Protein AF-A0AB34FCI9-F1 (afdb_monomer_lite)

Structure (mmCIF, N/CA/C/O backbone):
data_AF-A0AB34FCI9-F1
#
_entry.id   AF-A0AB34FCI9-F1
#
loop_
_atom_site.group_PDB
_atom_site.id
_atom_site.type_symbol
_atom_site.label_atom_id
_atom_site.label_alt_id
_atom_site.label_comp_id
_atom_site.label_asym_id
_atom_site.label_entity_id
_atom_site.label_seq_id
_atom_site.pdbx_PDB_ins_code
_atom_site.Cartn_x
_atom_site.Cartn_y
_atom_site.Cartn_z
_atom_site.occupancy
_atom_site.B_iso_or_equiv
_atom_site.auth_seq_id
_atom_site.auth_comp_id
_atom_site.auth_asym_id
_atom_site.auth_atom_id
_atom_site.pdbx_PDB_model_num
ATOM 1 N N . MET A 1 1 ? 24.557 -80.466 -31.851 1.00 35.19 1 MET A N 1
ATOM 2 C CA . MET A 1 1 ? 25.884 -80.031 -31.342 1.00 35.19 1 MET A CA 1
ATOM 3 C C . MET A 1 1 ? 25.896 -78.511 -31.467 1.00 35.19 1 MET A C 1
ATOM 5 O O . MET A 1 1 ? 25.582 -78.071 -32.554 1.00 35.19 1 MET A O 1
ATOM 9 N N . SER A 1 2 ? 26.094 -77.617 -30.497 1.00 39.25 2 SER A N 1
ATOM 10 C CA . SER A 1 2 ? 26.572 -77.571 -29.103 1.00 39.25 2 SER A CA 1
ATOM 11 C C . SER A 1 2 ? 25.968 -76.276 -28.499 1.00 39.25 2 SER A C 1
ATOM 13 O O . SER A 1 2 ? 25.951 -75.267 -29.189 1.00 39.25 2 SER A O 1
ATOM 15 N N . ARG A 1 3 ? 25.205 -76.286 -27.395 1.00 39.88 3 ARG A N 1
ATOM 16 C CA . ARG A 1 3 ? 25.581 -75.959 -25.992 1.00 39.88 3 ARG A CA 1
ATOM 17 C C . ARG A 1 3 ? 26.530 -74.756 -25.750 1.00 39.88 3 ARG A C 1
ATOM 19 O O . ARG A 1 3 ? 27.669 -74.786 -26.198 1.00 39.88 3 ARG A O 1
ATOM 26 N N . GLY A 1 4 ? 26.064 -73.830 -24.890 1.00 37.72 4 GLY A N 1
ATOM 27 C CA . GLY A 1 4 ? 26.808 -72.815 -24.099 1.00 37.72 4 GLY A CA 1
ATOM 28 C C . GLY A 1 4 ?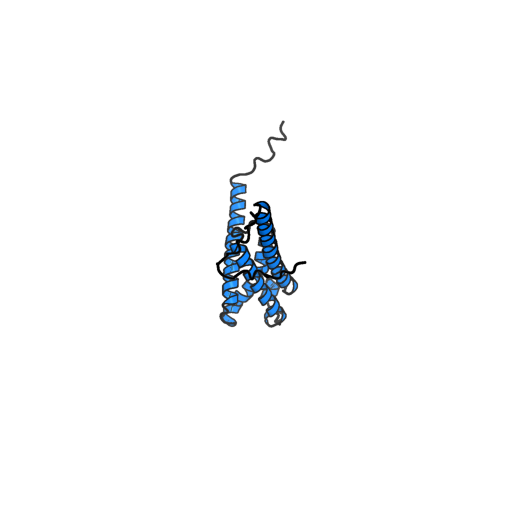 26.016 -71.493 -24.038 1.00 37.72 4 GLY A C 1
ATOM 29 O O . GLY A 1 4 ? 25.852 -70.881 -25.078 1.00 37.72 4 GLY A O 1
ATOM 30 N N . ARG A 1 5 ? 25.293 -71.058 -22.988 1.00 42.09 5 ARG A N 1
ATOM 31 C CA . ARG A 1 5 ? 25.487 -70.904 -21.522 1.00 42.09 5 ARG A CA 1
ATOM 32 C C . ARG A 1 5 ? 26.421 -69.731 -21.142 1.00 42.09 5 ARG A C 1
ATOM 34 O O . ARG A 1 5 ? 27.619 -69.831 -21.353 1.00 42.09 5 ARG A O 1
ATOM 41 N N . GLY A 1 6 ? 25.846 -68.720 -20.467 1.00 37.09 6 GLY A N 1
ATOM 42 C CA . GLY A 1 6 ? 26.522 -67.639 -19.715 1.00 37.09 6 GLY A CA 1
ATOM 43 C C . GLY A 1 6 ? 26.747 -66.358 -20.532 1.00 37.09 6 GLY A C 1
ATOM 44 O O . GLY A 1 6 ? 27.074 -66.459 -21.699 1.00 37.09 6 GLY A O 1
ATOM 45 N N . HIS A 1 7 ? 26.572 -65.126 -20.052 1.00 39.16 7 HIS A N 1
ATOM 46 C CA . HIS A 1 7 ? 26.541 -64.568 -18.700 1.00 39.16 7 HIS A CA 1
ATOM 47 C C . HIS A 1 7 ? 25.732 -63.254 -18.723 1.00 39.16 7 HIS A C 1
ATOM 49 O O . HIS A 1 7 ? 25.845 -62.468 -19.662 1.00 39.16 7 HIS A O 1
ATOM 55 N N . ALA A 1 8 ? 24.956 -63.005 -17.668 1.00 43.88 8 ALA A N 1
ATOM 56 C CA . ALA A 1 8 ? 24.440 -61.682 -17.346 1.00 43.88 8 ALA A CA 1
ATOM 57 C C . ALA A 1 8 ? 25.608 -60.808 -16.868 1.00 43.88 8 ALA A C 1
ATOM 59 O O . ALA A 1 8 ? 26.275 -61.158 -15.894 1.00 43.88 8 ALA A O 1
ATOM 60 N N . ASN A 1 9 ? 25.864 -59.687 -17.542 1.00 41.56 9 ASN A N 1
ATOM 61 C CA . ASN A 1 9 ? 26.822 -58.702 -17.054 1.00 41.56 9 ASN A CA 1
ATOM 62 C C . ASN A 1 9 ? 26.136 -57.795 -16.032 1.00 41.56 9 ASN A C 1
ATOM 64 O O . ASN A 1 9 ? 25.403 -56.867 -16.365 1.00 41.56 9 ASN A O 1
ATOM 68 N N . LEU A 1 10 ? 26.398 -58.125 -14.770 1.00 39.72 10 LEU A N 1
ATOM 69 C CA . LEU A 1 10 ? 26.205 -57.296 -13.594 1.00 39.72 10 LEU A CA 1
ATOM 70 C C . LEU A 1 10 ? 27.120 -56.064 -13.727 1.00 39.72 10 LEU A C 1
ATOM 72 O O . LEU A 1 10 ? 28.336 -56.175 -13.574 1.00 39.72 10 LEU A O 1
ATOM 76 N N . CYS A 1 11 ? 26.562 -54.901 -14.069 1.00 37.84 11 CYS A N 1
ATOM 77 C CA . CYS A 1 11 ? 27.321 -53.651 -14.056 1.00 37.84 11 CYS A CA 1
ATOM 78 C C . CYS A 1 11 ? 27.475 -53.186 -12.603 1.00 37.84 11 CYS A C 1
ATOM 80 O O . CYS A 1 11 ? 26.496 -52.873 -11.925 1.00 37.84 11 CYS A O 1
ATOM 82 N N . SER A 1 12 ? 28.717 -53.221 -12.127 1.00 36.22 12 SER A N 1
ATOM 83 C CA . SER A 1 12 ? 29.143 -52.825 -10.789 1.00 36.22 12 SER A CA 1
ATOM 84 C C . SER A 1 12 ? 28.888 -51.336 -10.542 1.00 36.22 12 SER A C 1
ATOM 86 O O . SER A 1 12 ? 29.329 -50.485 -11.312 1.00 36.22 12 SER A O 1
ATOM 88 N N . ILE A 1 13 ? 28.210 -51.023 -9.437 1.00 51.59 13 ILE A N 1
ATOM 89 C CA . ILE A 1 13 ? 28.048 -49.663 -8.917 1.00 51.59 13 ILE A CA 1
ATOM 90 C C . ILE A 1 13 ? 29.353 -49.272 -8.226 1.00 51.59 13 ILE A C 1
ATOM 92 O O . ILE A 1 13 ? 29.560 -49.605 -7.064 1.00 51.59 13 ILE A O 1
ATOM 96 N N . THR A 1 14 ? 30.223 -4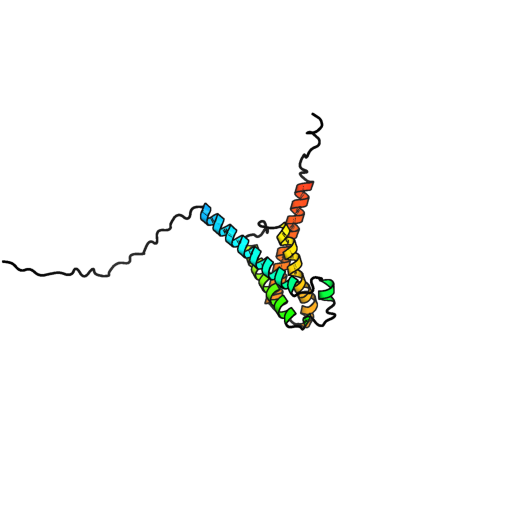8.550 -8.927 1.00 46.84 14 THR A N 1
ATOM 97 C CA . THR A 1 14 ? 31.316 -47.783 -8.315 1.00 46.84 14 THR A CA 1
ATOM 98 C C . THR A 1 14 ? 31.671 -46.608 -9.217 1.00 46.84 14 THR A C 1
ATOM 100 O O . THR A 1 14 ? 32.186 -46.816 -10.313 1.00 46.84 14 THR A O 1
ATOM 103 N N . GLY A 1 15 ? 31.438 -45.381 -8.747 1.00 38.19 15 GLY A N 1
ATOM 104 C CA . GLY A 1 15 ? 31.989 -44.177 -9.370 1.00 38.19 15 GLY A CA 1
ATOM 105 C C . GLY A 1 15 ? 30.977 -43.048 -9.505 1.00 38.19 15 GLY A C 1
ATOM 106 O O . GLY A 1 15 ? 30.092 -43.088 -10.355 1.00 38.19 15 GLY A O 1
ATOM 107 N N . SER A 1 16 ? 31.133 -42.034 -8.658 1.00 48.84 16 SER A N 1
ATOM 108 C CA . SER A 1 16 ? 30.423 -40.758 -8.671 1.00 48.84 16 SER A CA 1
ATOM 109 C C . SER A 1 16 ? 30.268 -40.192 -10.084 1.00 48.84 16 SER A C 1
ATOM 111 O O . SER A 1 16 ? 31.218 -39.670 -10.658 1.00 48.84 16 SER A O 1
ATOM 113 N N . THR A 1 17 ? 29.055 -40.257 -10.627 1.00 35.84 17 THR A N 1
ATOM 114 C CA . THR A 1 17 ? 28.668 -39.469 -11.798 1.00 35.84 17 THR A CA 1
ATOM 115 C C . THR A 1 17 ? 27.716 -38.399 -11.301 1.00 35.84 17 THR A C 1
ATOM 117 O O . THR A 1 17 ? 26.564 -38.677 -10.970 1.00 35.84 17 THR A O 1
ATOM 120 N N . ILE A 1 18 ? 28.221 -37.170 -11.197 1.00 43.00 18 ILE A N 1
ATOM 121 C CA . ILE A 1 18 ? 27.366 -35.991 -11.117 1.00 43.00 18 ILE A CA 1
ATOM 122 C C . ILE A 1 18 ? 26.520 -36.011 -12.390 1.00 43.00 18 ILE A C 1
ATOM 124 O O . ILE A 1 18 ? 27.056 -35.928 -13.494 1.00 43.00 18 ILE A O 1
ATOM 128 N N . ILE A 1 19 ? 25.203 -36.161 -12.238 1.00 41.00 19 ILE A N 1
ATOM 129 C CA . ILE A 1 19 ? 24.251 -35.846 -13.300 1.00 41.00 19 ILE A CA 1
ATOM 130 C C . ILE A 1 19 ? 24.449 -34.358 -13.584 1.00 41.00 19 ILE A C 1
ATOM 132 O O . ILE A 1 19 ? 23.968 -33.498 -12.847 1.00 41.00 19 ILE A O 1
ATOM 136 N N . GLN A 1 20 ? 25.218 -34.051 -14.625 1.00 43.06 20 GLN A N 1
ATOM 137 C CA . GLN A 1 20 ? 25.289 -32.714 -15.180 1.00 43.06 20 GLN A CA 1
ATOM 138 C C . GLN A 1 20 ? 23.947 -32.470 -15.867 1.00 43.06 20 GLN A C 1
ATOM 140 O O . GLN A 1 20 ? 23.750 -32.804 -17.033 1.00 43.06 20 GLN A O 1
ATOM 145 N N . CYS A 1 21 ? 22.988 -31.964 -15.089 1.00 40.47 21 CYS A N 1
ATOM 146 C CA . CYS A 1 21 ? 21.757 -31.402 -15.613 1.00 40.47 21 CYS A CA 1
ATOM 147 C C . CYS A 1 21 ? 22.189 -30.258 -16.532 1.00 40.47 21 CYS A C 1
ATOM 149 O O . CYS A 1 21 ? 22.733 -29.257 -16.062 1.00 40.47 21 CYS A O 1
ATOM 151 N N . GLY A 1 22 ? 22.082 -30.472 -17.844 1.00 39.09 22 GLY A N 1
ATOM 152 C CA . GLY A 1 22 ? 22.467 -29.480 -18.833 1.00 39.09 22 GLY A CA 1
ATOM 153 C C . GLY A 1 22 ? 21.722 -28.187 -18.541 1.00 39.09 22 GLY A C 1
ATOM 154 O O . GLY A 1 22 ? 20.498 -28.143 -18.643 1.00 39.09 22 GLY A O 1
ATOM 155 N N . ALA A 1 23 ? 22.459 -27.150 -18.146 1.00 50.28 23 ALA A N 1
ATOM 156 C CA . ALA A 1 23 ? 21.944 -25.797 -18.114 1.00 50.28 23 ALA A CA 1
ATOM 157 C C . ALA A 1 23 ? 21.584 -25.436 -19.557 1.00 50.28 23 ALA A C 1
ATOM 159 O O . ALA A 1 23 ? 22.458 -25.132 -20.369 1.00 50.28 23 ALA A O 1
ATOM 160 N N . VAL A 1 24 ? 20.299 -25.551 -19.892 1.00 56.25 24 VAL A N 1
ATOM 161 C CA . VAL A 1 24 ? 19.752 -24.948 -21.103 1.00 56.25 24 VAL A CA 1
ATOM 162 C C . VAL A 1 24 ? 20.088 -23.459 -21.007 1.00 56.25 24 VAL A C 1
ATOM 164 O O . VAL A 1 24 ? 19.754 -22.850 -19.986 1.00 56.25 24 VAL A O 1
ATOM 167 N N . PRO A 1 25 ? 20.782 -22.866 -21.993 1.00 52.06 25 PRO A N 1
ATOM 168 C CA . PRO A 1 25 ? 20.993 -21.431 -22.000 1.00 52.06 25 PRO A CA 1
ATOM 169 C C . PRO A 1 25 ? 19.615 -20.785 -22.133 1.00 52.06 25 PRO A C 1
ATOM 171 O O . PRO A 1 25 ? 19.006 -20.813 -23.200 1.00 52.06 25 PRO A O 1
ATOM 174 N N . VAL A 1 26 ? 19.093 -20.282 -21.013 1.00 57.94 26 VAL A N 1
ATOM 175 C CA . VAL A 1 26 ? 17.870 -19.482 -20.982 1.00 57.94 26 VAL A CA 1
ATOM 176 C C . VAL A 1 26 ? 18.109 -18.303 -21.911 1.00 57.94 26 VAL A C 1
ATOM 178 O O . VAL A 1 26 ? 19.062 -17.541 -21.723 1.00 57.94 26 VAL A O 1
ATOM 181 N N . SER A 1 27 ? 17.289 -18.204 -22.956 1.00 62.16 27 SER A N 1
ATOM 182 C CA . SER A 1 27 ? 17.349 -17.078 -23.873 1.00 62.16 27 SER A CA 1
ATOM 183 C C . SER A 1 27 ? 17.081 -15.799 -23.075 1.00 62.16 27 SER A C 1
ATOM 185 O O . SER A 1 27 ? 16.263 -15.786 -22.153 1.00 62.16 27 SER A O 1
ATOM 187 N N . SER A 1 28 ? 17.777 -14.708 -23.392 1.00 62.22 28 SER A N 1
ATOM 188 C CA . SER A 1 28 ? 17.607 -13.435 -22.680 1.00 62.22 28 SER A CA 1
ATOM 189 C C . SER A 1 28 ? 16.167 -12.898 -22.736 1.00 62.22 28 SER A C 1
ATOM 191 O O . SER A 1 28 ? 15.799 -12.103 -21.879 1.00 62.22 28 SER A O 1
ATOM 193 N N . GLY A 1 29 ? 15.356 -13.349 -23.703 1.00 64.56 29 GLY A N 1
ATOM 194 C CA . GLY A 1 29 ? 13.933 -13.009 -23.818 1.00 64.56 29 GLY A CA 1
ATOM 195 C C . GLY A 1 29 ? 13.050 -13.679 -22.760 1.00 64.56 29 GLY A C 1
ATOM 196 O O . GLY A 1 29 ? 12.220 -13.010 -22.154 1.00 64.56 29 GLY A O 1
ATOM 197 N N . ASP A 1 30 ? 13.281 -14.958 -22.446 1.00 66.38 30 ASP A N 1
ATOM 198 C CA . ASP A 1 30 ? 12.454 -15.693 -21.472 1.00 66.38 30 ASP A CA 1
ATOM 199 C C . ASP A 1 30 ? 12.643 -15.174 -20.034 1.00 66.38 30 ASP A C 1
ATOM 201 O O . ASP A 1 30 ? 11.724 -15.196 -19.209 1.00 66.38 30 ASP A O 1
ATOM 205 N N . ALA A 1 31 ? 13.850 -14.693 -19.718 1.00 70.75 31 ALA A N 1
ATOM 206 C CA . ALA A 1 31 ? 14.166 -14.110 -18.416 1.00 70.75 31 ALA A CA 1
ATOM 207 C C . ALA A 1 31 ? 13.500 -12.736 -18.210 1.00 70.75 31 ALA A C 1
ATOM 209 O O . ALA A 1 31 ? 13.040 -12.445 -17.100 1.00 70.75 31 ALA A O 1
ATOM 210 N N . ASP A 1 32 ? 13.421 -11.918 -19.265 1.00 76.12 32 ASP A N 1
ATOM 211 C CA . ASP A 1 32 ? 12.764 -10.608 -19.228 1.00 76.12 32 ASP A CA 1
ATOM 212 C C . ASP A 1 32 ? 11.243 -10.761 -19.082 1.00 76.12 32 ASP A C 1
ATOM 214 O O . ASP A 1 32 ? 10.643 -10.166 -18.184 1.00 76.12 32 ASP A O 1
ATOM 218 N N . ASP A 1 33 ? 10.630 -11.671 -19.844 1.00 79.00 33 ASP A N 1
ATOM 219 C CA . ASP A 1 33 ? 9.197 -11.965 -19.741 1.00 79.00 33 ASP A CA 1
ATOM 220 C C . ASP A 1 33 ? 8.811 -12.487 -18.350 1.00 79.00 33 ASP A C 1
ATOM 222 O O . ASP A 1 33 ? 7.836 -12.024 -17.745 1.00 79.00 33 ASP A O 1
ATOM 226 N N . LEU A 1 34 ? 9.615 -13.385 -17.770 1.00 81.62 34 LEU A N 1
ATOM 227 C CA . LEU A 1 34 ? 9.393 -13.872 -16.408 1.00 81.62 34 LEU A CA 1
ATOM 228 C C . LEU A 1 34 ? 9.497 -12.746 -15.364 1.00 81.62 34 LEU A C 1
ATOM 230 O O . LEU A 1 34 ? 8.760 -12.755 -14.372 1.00 81.62 34 LEU A O 1
ATOM 234 N N . SER A 1 35 ? 10.383 -11.768 -15.572 1.00 86.19 35 SER A N 1
ATOM 235 C CA . SER A 1 35 ? 10.526 -10.608 -14.686 1.00 86.19 35 SER A CA 1
ATOM 236 C C . SER A 1 35 ? 9.296 -9.690 -14.740 1.00 86.19 35 SER A C 1
ATOM 238 O O . SER A 1 35 ? 8.768 -9.295 -13.696 1.00 86.19 35 SER A O 1
ATOM 240 N N . ARG A 1 36 ? 8.754 -9.452 -15.940 1.00 87.31 36 ARG A N 1
ATOM 241 C CA . ARG A 1 36 ? 7.547 -8.640 -16.151 1.00 87.31 36 ARG A CA 1
ATOM 242 C C . ARG A 1 36 ? 6.301 -9.302 -15.579 1.00 87.31 36 ARG A C 1
ATOM 244 O O . ARG A 1 36 ? 5.481 -8.626 -14.961 1.00 87.31 36 ARG A O 1
ATOM 251 N N . VAL A 1 37 ? 6.176 -10.624 -15.707 1.00 90.75 37 VAL A N 1
ATOM 252 C CA . VAL A 1 37 ? 5.083 -11.393 -15.087 1.00 90.75 37 VAL A CA 1
ATOM 253 C C . VAL A 1 37 ? 5.139 -11.296 -13.561 1.00 90.75 37 VAL A C 1
ATOM 255 O O . VAL A 1 37 ? 4.105 -11.123 -12.914 1.00 90.75 37 VAL A O 1
ATOM 258 N N . ARG A 1 38 ? 6.338 -11.363 -12.965 1.00 91.12 38 ARG A N 1
ATOM 259 C CA . ARG A 1 38 ? 6.518 -11.196 -11.512 1.00 91.12 38 ARG A CA 1
ATOM 260 C C . ARG A 1 38 ? 6.121 -9.799 -11.044 1.00 91.12 38 ARG A C 1
ATOM 262 O O . ARG A 1 38 ? 5.428 -9.697 -10.033 1.00 91.12 38 ARG A O 1
ATOM 269 N N . LEU A 1 39 ? 6.501 -8.758 -11.787 1.00 91.81 39 LEU A N 1
ATOM 270 C CA . LEU A 1 39 ? 6.074 -7.382 -11.520 1.00 91.81 39 LEU A CA 1
ATOM 271 C C . LEU A 1 39 ? 4.553 -7.257 -11.589 1.00 91.81 39 LEU A C 1
ATOM 273 O O . LEU A 1 39 ? 3.928 -6.887 -10.600 1.00 91.81 39 LEU A O 1
ATOM 277 N N . ALA A 1 40 ? 3.941 -7.648 -12.708 1.00 92.19 40 ALA A N 1
ATOM 278 C CA . ALA A 1 40 ? 2.493 -7.565 -12.886 1.00 92.19 40 ALA A CA 1
ATOM 279 C C . ALA A 1 40 ? 1.728 -8.300 -11.775 1.00 92.19 40 ALA A C 1
ATOM 281 O O . ALA A 1 40 ? 0.757 -7.769 -11.238 1.00 92.19 40 ALA A O 1
ATOM 282 N N . LYS A 1 41 ? 2.203 -9.486 -11.374 1.00 93.69 41 LYS A N 1
ATOM 283 C CA . LYS A 1 41 ? 1.629 -10.239 -10.256 1.00 93.69 41 LYS A CA 1
ATOM 284 C C . LYS A 1 41 ? 1.745 -9.476 -8.937 1.00 93.69 41 LYS A C 1
ATOM 286 O O . LYS A 1 41 ? 0.751 -9.364 -8.233 1.00 93.69 41 LYS A O 1
ATOM 291 N N . ALA A 1 42 ? 2.925 -8.957 -8.599 1.00 93.38 42 ALA A N 1
ATOM 292 C CA . ALA A 1 42 ? 3.142 -8.245 -7.340 1.00 93.38 42 ALA A CA 1
ATOM 293 C C . ALA A 1 42 ? 2.269 -6.983 -7.237 1.00 93.38 42 ALA A C 1
ATOM 295 O O . ALA A 1 42 ? 1.568 -6.791 -6.242 1.00 93.38 42 ALA A O 1
ATOM 296 N N . TYR A 1 43 ? 2.252 -6.172 -8.299 1.00 94.50 43 TYR A N 1
ATOM 297 C CA . TYR A 1 43 ? 1.401 -4.986 -8.407 1.00 94.50 43 TYR A CA 1
ATOM 298 C C . TYR A 1 43 ? -0.087 -5.341 -8.331 1.00 94.50 43 TYR A C 1
ATOM 300 O O . TYR A 1 43 ? -0.830 -4.711 -7.581 1.00 94.50 43 TYR A O 1
ATOM 308 N N . GLY A 1 44 ? -0.512 -6.376 -9.061 1.00 94.25 44 GLY A N 1
ATOM 309 C CA . GLY A 1 44 ? -1.887 -6.867 -9.037 1.00 94.25 44 GLY A CA 1
ATOM 310 C C . GLY A 1 44 ? -2.318 -7.321 -7.643 1.00 94.25 44 GLY A C 1
ATOM 311 O O . GLY A 1 44 ? -3.379 -6.914 -7.180 1.00 94.25 44 GLY A O 1
ATOM 312 N N . THR A 1 45 ? -1.483 -8.088 -6.937 1.00 95.31 45 THR A N 1
ATOM 313 C CA . THR A 1 45 ? -1.764 -8.517 -5.559 1.00 95.31 45 THR A CA 1
ATOM 314 C C . THR A 1 45 ? -1.934 -7.321 -4.623 1.00 95.31 45 THR A C 1
ATOM 316 O O . THR A 1 45 ? -2.905 -7.276 -3.871 1.00 95.31 45 THR A O 1
ATOM 319 N N . HIS A 1 46 ? -1.043 -6.326 -4.695 1.00 94.38 46 HIS A N 1
ATOM 320 C CA . HIS A 1 46 ? -1.174 -5.115 -3.884 1.00 94.38 46 HIS A CA 1
ATOM 321 C C . HIS A 1 46 ? -2.502 -4.393 -4.157 1.00 94.38 46 HIS A C 1
ATOM 323 O O . HIS A 1 46 ? -3.254 -4.125 -3.224 1.00 94.38 46 HIS A O 1
ATOM 329 N N . ILE A 1 47 ? -2.825 -4.142 -5.431 1.00 94.12 47 ILE A N 1
ATOM 330 C CA . ILE A 1 47 ? -4.065 -3.457 -5.823 1.00 94.12 47 ILE A CA 1
ATOM 331 C C . ILE A 1 47 ? -5.296 -4.248 -5.370 1.00 94.12 47 ILE A C 1
ATOM 333 O O . ILE A 1 47 ? -6.233 -3.653 -4.854 1.00 94.12 47 ILE A O 1
ATOM 337 N N . MET A 1 48 ? -5.296 -5.578 -5.490 1.00 94.81 48 MET A N 1
ATOM 338 C CA . MET A 1 48 ? -6.405 -6.418 -5.022 1.00 94.81 48 MET A CA 1
ATOM 339 C C . MET A 1 48 ? -6.666 -6.259 -3.521 1.00 94.81 48 MET A C 1
ATOM 341 O O . MET A 1 48 ? -7.822 -6.153 -3.114 1.00 94.81 48 MET A O 1
ATOM 345 N N . HIS A 1 49 ? -5.617 -6.197 -2.696 1.00 93.69 49 HIS A N 1
ATOM 346 C CA . HIS A 1 49 ? -5.788 -5.934 -1.267 1.00 93.69 49 HIS A CA 1
ATOM 347 C C . HIS A 1 49 ? -6.324 -4.525 -0.998 1.00 93.69 49 HIS A C 1
ATOM 349 O O . HIS A 1 49 ? -7.223 -4.374 -0.175 1.00 93.69 49 HIS A O 1
ATOM 355 N N . VAL A 1 50 ? -5.833 -3.509 -1.713 1.00 91.69 50 VAL A N 1
ATOM 356 C CA . VAL A 1 50 ? -6.340 -2.133 -1.579 1.00 91.69 50 VAL A CA 1
ATOM 357 C C . VAL A 1 50 ? -7.811 -2.047 -1.986 1.00 91.69 50 VAL A C 1
ATOM 359 O O . VAL A 1 50 ? -8.611 -1.465 -1.264 1.00 91.69 50 VAL A O 1
ATOM 362 N N . LEU A 1 51 ? -8.200 -2.673 -3.097 1.00 90.31 51 LEU A N 1
ATOM 363 C CA . LEU A 1 51 ? -9.593 -2.715 -3.543 1.00 90.31 51 LEU A CA 1
ATOM 364 C C . LEU A 1 51 ? -10.501 -3.413 -2.528 1.00 90.31 51 LEU A C 1
ATOM 366 O O . LEU A 1 51 ? -11.634 -2.980 -2.344 1.00 90.31 51 LEU A O 1
ATOM 370 N N . TYR A 1 52 ? -10.013 -4.453 -1.849 1.00 89.81 52 TYR A N 1
ATOM 371 C CA . TYR A 1 52 ? -10.755 -5.091 -0.762 1.00 89.81 52 TYR A CA 1
ATOM 372 C C . TYR A 1 52 ? -10.986 -4.121 0.402 1.00 89.81 52 TYR A C 1
ATOM 374 O O . TYR A 1 52 ? -12.116 -3.963 0.854 1.00 89.81 52 TYR A O 1
ATOM 382 N N . VAL A 1 53 ? -9.930 -3.430 0.843 1.00 86.50 53 VAL A N 1
ATOM 383 C CA . VAL A 1 53 ? -10.017 -2.414 1.903 1.00 86.50 53 VAL A CA 1
ATOM 384 C C . VAL A 1 53 ? -11.002 -1.311 1.528 1.00 86.50 53 VAL A C 1
ATOM 386 O O . VAL A 1 53 ? -11.791 -0.896 2.366 1.00 86.50 53 VAL A O 1
ATOM 389 N N . LEU A 1 54 ? -11.000 -0.868 0.271 1.00 82.88 54 LEU A N 1
ATOM 390 C CA . LEU A 1 54 ? -11.953 0.129 -0.206 1.00 82.88 54 LEU A CA 1
ATOM 391 C C . LEU A 1 54 ? -13.376 -0.429 -0.244 1.00 82.88 54 LEU A C 1
ATOM 393 O O . LEU A 1 54 ? -14.293 0.240 0.198 1.00 82.88 54 LEU A O 1
ATOM 397 N N . LEU A 1 55 ? -13.586 -1.651 -0.733 1.00 82.69 55 LEU A N 1
ATOM 398 C CA . LEU A 1 55 ? -14.923 -2.242 -0.843 1.00 82.69 55 LEU A CA 1
ATOM 399 C C . LEU A 1 55 ? -15.602 -2.451 0.521 1.00 82.69 55 LEU A C 1
ATOM 401 O O . LEU A 1 55 ? -16.810 -2.258 0.626 1.00 82.69 55 LEU A O 1
ATOM 405 N N . TYR A 1 56 ? -14.838 -2.866 1.533 1.00 72.25 56 TYR A N 1
ATOM 406 C CA . TYR A 1 56 ? -15.350 -3.168 2.876 1.00 72.25 56 TYR A CA 1
ATOM 407 C C . TYR A 1 56 ? -15.182 -2.018 3.876 1.00 72.25 56 TYR A C 1
ATOM 409 O O . TYR A 1 56 ? -15.817 -2.021 4.931 1.00 72.25 56 TYR A O 1
ATOM 417 N N . GLY A 1 57 ? -14.332 -1.043 3.560 1.00 67.00 57 GLY A N 1
ATOM 418 C CA . GLY A 1 57 ? -14.170 0.187 4.317 1.00 67.00 57 GLY A CA 1
ATOM 419 C C . GLY A 1 57 ? -15.219 1.235 3.967 1.00 67.00 57 GLY A C 1
ATOM 420 O O . GLY A 1 57 ? -15.829 1.219 2.896 1.00 67.00 57 GLY A O 1
ATOM 421 N N . LYS A 1 58 ? -15.396 2.209 4.863 1.00 66.12 58 LYS A N 1
ATOM 422 C CA . LYS A 1 58 ? -16.032 3.471 4.486 1.00 66.12 58 LYS A CA 1
ATOM 423 C C . LYS A 1 58 ? -15.097 4.139 3.469 1.00 66.12 58 LYS A C 1
ATOM 425 O O . LYS A 1 58 ? -13.991 4.531 3.815 1.00 66.12 58 LYS A O 1
ATOM 430 N N . TRP A 1 59 ? -15.521 4.204 2.201 1.00 65.00 59 TRP A N 1
ATOM 431 C CA . TRP A 1 59 ? -14.766 4.769 1.061 1.00 65.00 59 TRP A CA 1
ATOM 432 C C . TRP A 1 59 ? -14.225 6.189 1.301 1.00 65.00 59 TRP A C 1
ATOM 434 O O . TRP A 1 59 ? -13.363 6.656 0.558 1.00 65.00 59 TRP A O 1
ATOM 444 N N . ASP A 1 60 ? -14.753 6.874 2.312 1.00 70.12 60 ASP A N 1
ATOM 445 C CA . ASP A 1 60 ? -14.337 8.191 2.754 1.00 70.12 60 ASP A CA 1
ATOM 446 C C . ASP A 1 60 ? -13.525 8.106 4.053 1.00 70.12 60 ASP A C 1
ATOM 448 O O . ASP A 1 60 ? -14.015 7.646 5.083 1.00 70.12 60 ASP A O 1
ATOM 452 N N . THR A 1 61 ? -12.294 8.616 4.006 1.00 64.19 61 THR A N 1
ATOM 453 C CA . THR A 1 61 ? -11.391 8.737 5.157 1.00 64.19 61 THR A CA 1
ATOM 454 C C . THR A 1 61 ? -11.993 9.497 6.331 1.00 64.19 61 THR A C 1
ATOM 456 O O . THR A 1 61 ? -11.671 9.161 7.465 1.00 64.19 61 THR A O 1
ATOM 459 N N . ILE A 1 62 ? -12.843 10.501 6.081 1.00 69.94 62 ILE A N 1
ATOM 460 C CA . ILE A 1 62 ? -13.453 11.309 7.147 1.00 69.94 62 ILE A CA 1
ATOM 461 C C . ILE A 1 62 ? -14.485 10.459 7.887 1.00 69.94 62 ILE A C 1
ATOM 463 O O . ILE A 1 62 ? -14.326 10.219 9.080 1.00 69.94 62 ILE A O 1
ATOM 467 N N . ALA A 1 63 ? -15.438 9.874 7.157 1.00 68.94 63 ALA A N 1
ATOM 468 C CA . ALA A 1 63 ? -16.416 8.944 7.724 1.00 68.94 63 ALA A CA 1
ATOM 469 C C . ALA A 1 63 ? -15.775 7.704 8.384 1.00 68.94 63 ALA A C 1
ATOM 471 O O . ALA A 1 63 ? -16.370 7.071 9.257 1.00 68.94 63 ALA A O 1
ATOM 472 N N . MET A 1 64 ? -14.571 7.329 7.944 1.00 67.69 64 MET A N 1
ATOM 473 C CA . MET A 1 64 ? -13.785 6.244 8.523 1.00 67.69 64 MET A CA 1
ATOM 474 C C . MET A 1 64 ? -13.116 6.636 9.857 1.00 67.69 64 MET A C 1
ATOM 476 O O . MET A 1 64 ? -12.982 5.786 10.733 1.00 67.69 64 MET A O 1
ATOM 480 N N . LEU A 1 65 ? -12.702 7.899 10.006 1.00 66.31 65 LEU A N 1
ATOM 481 C CA . LEU A 1 65 ? -12.071 8.458 11.211 1.00 66.31 65 LEU A CA 1
ATOM 482 C C . LEU A 1 65 ? -13.087 8.856 12.289 1.00 66.31 65 LEU A C 1
ATOM 484 O O . LEU A 1 65 ? -12.785 8.716 13.472 1.00 66.31 65 LEU A O 1
ATOM 488 N N . GLU A 1 66 ? -14.265 9.343 11.890 1.00 69.31 66 GLU A N 1
ATOM 489 C CA . GLU A 1 66 ? -15.321 9.787 12.815 1.00 69.31 66 GLU A CA 1
ATOM 490 C C . GLU A 1 66 ? -15.933 8.624 13.617 1.00 69.31 66 GLU A C 1
ATOM 492 O O . GLU A 1 66 ? -16.412 8.845 14.723 1.00 69.31 66 GLU A O 1
ATOM 497 N N . ASP A 1 67 ? -15.827 7.380 13.123 1.00 65.56 67 ASP A N 1
ATOM 498 C CA . ASP A 1 67 ? -16.237 6.144 13.824 1.00 65.56 67 ASP A CA 1
ATOM 499 C C . ASP A 1 67 ? -17.682 6.176 14.368 1.00 65.56 67 ASP A C 1
ATOM 501 O O . ASP A 1 67 ? -18.009 5.479 15.322 1.00 65.56 67 ASP A O 1
ATOM 505 N N . ASP A 1 68 ? -18.572 6.941 13.724 1.00 62.50 68 ASP A N 1
ATOM 506 C CA . ASP A 1 68 ? -19.963 7.176 14.159 1.00 62.50 68 ASP A CA 1
ATOM 507 C C . ASP A 1 68 ? -20.805 5.896 14.380 1.00 62.50 68 ASP A C 1
ATOM 509 O O . ASP A 1 68 ? -21.844 5.949 15.035 1.00 62.50 68 ASP A O 1
ATOM 513 N N . ASP A 1 69 ? -20.362 4.747 13.853 1.00 66.12 69 ASP A N 1
ATOM 514 C CA . ASP A 1 69 ? -21.086 3.466 13.881 1.00 66.12 69 ASP A CA 1
ATOM 515 C C . ASP A 1 69 ? -20.334 2.337 14.630 1.00 66.12 69 ASP A C 1
ATOM 517 O O . ASP A 1 69 ? -20.625 1.162 14.398 1.00 66.12 69 ASP A O 1
ATOM 521 N N . ASP A 1 70 ? -19.325 2.646 15.459 1.00 72.06 70 ASP A N 1
ATOM 522 C CA . ASP A 1 70 ? -18.448 1.656 16.131 1.00 72.06 70 ASP A CA 1
ATOM 523 C C . ASP A 1 70 ? -17.779 0.655 15.158 1.00 72.06 70 ASP A C 1
ATOM 525 O O . ASP A 1 70 ? -17.396 -0.469 15.522 1.00 72.06 70 ASP A O 1
ATOM 529 N N . TRP A 1 71 ? -17.622 1.044 13.888 1.00 72.94 71 TRP A N 1
ATOM 530 C CA . TRP A 1 71 ? -17.131 0.176 12.816 1.00 72.94 71 TRP A CA 1
ATOM 531 C C . TRP A 1 71 ? -15.732 -0.365 13.116 1.00 72.94 71 TRP A C 1
ATOM 533 O O . TRP A 1 71 ? -15.431 -1.506 12.765 1.00 72.94 71 TRP A O 1
ATOM 543 N N . ILE A 1 72 ? -14.897 0.396 13.822 1.00 72.81 72 ILE A N 1
ATOM 544 C CA . ILE A 1 72 ? -13.538 -0.019 14.192 1.00 72.81 72 ILE A CA 1
ATOM 545 C C . ILE A 1 72 ? -13.538 -1.256 15.112 1.00 72.81 72 ILE A C 1
ATOM 547 O O . ILE A 1 72 ? -12.600 -2.051 15.090 1.00 72.81 72 ILE A O 1
ATOM 551 N N . THR A 1 73 ? -14.601 -1.476 15.890 1.00 75.25 73 THR A N 1
ATOM 552 C CA . THR A 1 73 ? -14.735 -2.664 16.758 1.00 75.25 73 THR A CA 1
ATOM 553 C C . THR A 1 73 ? -15.333 -3.876 16.040 1.00 75.25 73 THR A C 1
ATOM 555 O O . THR A 1 73 ? -15.385 -4.980 16.588 1.00 75.25 73 THR A O 1
ATOM 558 N N . SER A 1 74 ? -15.778 -3.684 14.798 1.00 79.06 74 SER A N 1
ATOM 559 C CA . SER A 1 74 ? -16.457 -4.705 14.015 1.00 79.06 74 SER A CA 1
ATOM 560 C C . SER A 1 74 ? -15.483 -5.751 13.445 1.00 79.06 74 SER A C 1
ATOM 562 O O . SER A 1 74 ? -14.318 -5.453 13.159 1.00 79.06 74 SER A O 1
ATOM 564 N N . PRO A 1 75 ? -15.942 -6.989 13.194 1.00 77.94 75 PRO A N 1
ATOM 565 C CA . PRO A 1 75 ? -15.131 -7.998 12.512 1.00 77.94 75 PRO A CA 1
ATOM 566 C C . PRO A 1 75 ? -14.736 -7.583 11.084 1.00 77.94 75 PRO A C 1
ATOM 568 O O . PRO A 1 75 ? -13.703 -8.019 10.580 1.00 77.94 75 PRO A O 1
ATOM 571 N N . GLN A 1 76 ? -15.509 -6.705 10.438 1.00 77.69 76 GLN A N 1
ATOM 572 C CA . GLN A 1 76 ? -15.195 -6.154 9.120 1.00 77.69 76 GLN A CA 1
ATOM 573 C C . GLN A 1 76 ? -13.923 -5.298 9.155 1.00 77.69 76 GLN A C 1
ATOM 575 O O . GLN A 1 76 ? -13.123 -5.353 8.221 1.00 77.69 76 GLN A O 1
ATOM 580 N N . PHE A 1 77 ? -13.698 -4.554 10.242 1.00 81.25 77 PHE A N 1
ATOM 581 C CA . PHE A 1 77 ? -12.466 -3.792 10.423 1.00 81.25 77 PHE A CA 1
ATOM 582 C C . PHE A 1 77 ? -11.246 -4.709 10.554 1.00 81.25 77 PHE A C 1
ATOM 584 O O . PHE A 1 77 ? -10.222 -4.449 9.925 1.00 81.25 77 PHE A O 1
ATOM 591 N N . ALA A 1 78 ? -11.356 -5.811 11.303 1.00 81.88 78 ALA A N 1
ATOM 592 C CA . ALA A 1 78 ? -10.266 -6.780 11.446 1.00 81.88 78 ALA A CA 1
ATOM 593 C C . ALA A 1 78 ? -9.859 -7.407 10.097 1.00 81.88 78 ALA A C 1
ATOM 595 O O . ALA A 1 78 ? -8.668 -7.563 9.811 1.00 81.88 78 ALA A O 1
ATOM 596 N N . GLU A 1 79 ? -10.831 -7.697 9.229 1.00 85.31 79 GLU A N 1
ATOM 597 C CA . GLU A 1 79 ? -10.568 -8.153 7.860 1.00 85.31 79 GLU A CA 1
A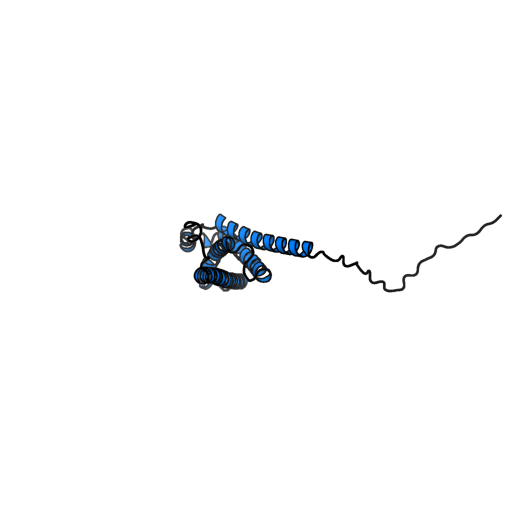TOM 598 C C . GLU A 1 79 ? -9.906 -7.056 7.008 1.00 85.31 79 GLU A C 1
ATOM 600 O O . GLU A 1 79 ? -8.883 -7.304 6.366 1.00 85.31 79 GLU A O 1
ATOM 605 N N . CYS A 1 80 ? -10.407 -5.815 7.047 1.00 85.19 80 CYS A N 1
ATOM 606 C CA . CYS A 1 80 ? -9.769 -4.681 6.365 1.00 85.19 80 CYS A CA 1
ATOM 607 C C . CYS A 1 80 ? -8.322 -4.461 6.831 1.00 85.19 80 CYS A C 1
ATOM 609 O O . CYS A 1 80 ? -7.427 -4.257 6.010 1.00 85.19 80 CYS A O 1
ATOM 611 N N . ALA A 1 81 ? -8.070 -4.557 8.133 1.00 86.00 81 ALA A N 1
ATOM 612 C CA . ALA A 1 81 ? -6.744 -4.487 8.729 1.00 86.00 81 ALA A CA 1
ATOM 613 C C . ALA A 1 81 ? -5.800 -5.575 8.200 1.00 86.00 81 ALA A C 1
ATOM 615 O O . ALA A 1 81 ? -4.684 -5.276 7.770 1.00 86.00 81 ALA A O 1
ATOM 616 N N . SER A 1 82 ? -6.255 -6.829 8.182 1.00 89.19 82 SER A N 1
ATOM 617 C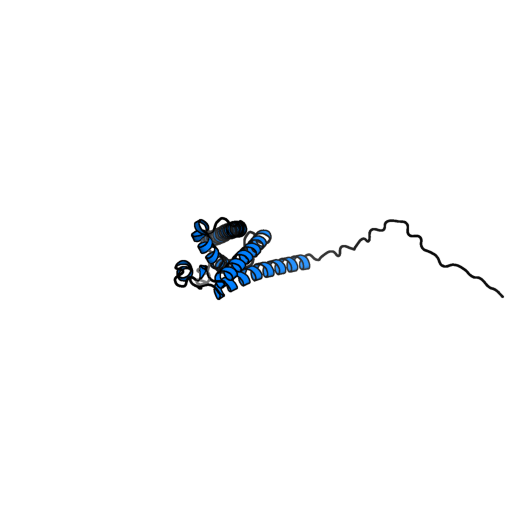 CA . SER A 1 82 ? -5.492 -7.966 7.650 1.00 89.19 82 SER A CA 1
ATOM 618 C C . SER A 1 82 ? -5.122 -7.764 6.176 1.00 89.19 82 SER A C 1
ATOM 620 O O . SER A 1 82 ? -3.969 -7.954 5.765 1.00 89.19 82 SER A O 1
ATOM 622 N N . HIS A 1 83 ? -6.077 -7.289 5.373 1.00 91.12 83 HIS A N 1
ATOM 623 C CA . HIS A 1 83 ? -5.844 -6.972 3.969 1.00 91.12 83 HIS A CA 1
ATOM 624 C C . HIS A 1 83 ? -4.889 -5.785 3.786 1.00 91.12 83 HIS A C 1
ATOM 626 O O . HIS A 1 83 ? -4.026 -5.849 2.912 1.00 91.12 83 HIS A O 1
ATOM 632 N N . ALA A 1 84 ? -4.964 -4.746 4.622 1.00 90.44 84 ALA A N 1
ATOM 633 C CA . ALA A 1 84 ? -4.022 -3.628 4.593 1.00 90.44 84 ALA A CA 1
ATOM 634 C C . ALA A 1 84 ? -2.584 -4.078 4.913 1.00 90.44 84 ALA A C 1
ATOM 636 O O . ALA A 1 84 ? -1.642 -3.698 4.213 1.00 90.44 84 ALA A O 1
ATOM 637 N N . ILE A 1 85 ? -2.400 -4.952 5.908 1.00 91.25 85 ILE A N 1
ATOM 638 C CA . ILE A 1 85 ? -1.090 -5.543 6.232 1.00 91.25 85 ILE A CA 1
ATOM 639 C C . ILE A 1 85 ? -0.582 -6.395 5.060 1.00 91.25 85 ILE A C 1
ATOM 641 O O . ILE A 1 85 ? 0.569 -6.272 4.648 1.00 91.25 85 ILE A O 1
ATOM 645 N N . SER A 1 86 ? -1.439 -7.213 4.450 1.00 93.94 86 SER A N 1
ATOM 646 C CA . SER A 1 86 ? -1.062 -8.017 3.277 1.00 93.94 86 SER A CA 1
ATOM 647 C C . SER A 1 86 ? -0.709 -7.142 2.057 1.00 93.94 86 SER A C 1
ATOM 649 O O . SER A 1 86 ? 0.204 -7.462 1.282 1.00 93.94 86 SER A O 1
ATOM 651 N N . ALA A 1 87 ? -1.366 -5.984 1.908 1.00 94.12 87 ALA A N 1
ATOM 652 C CA . ALA A 1 87 ? -1.013 -4.974 0.913 1.00 94.12 87 ALA A CA 1
ATOM 653 C C . ALA A 1 87 ? 0.392 -4.407 1.163 1.00 94.12 87 ALA A C 1
ATOM 655 O O . ALA A 1 87 ? 1.158 -4.254 0.206 1.00 94.12 87 ALA A O 1
ATOM 656 N N . SER A 1 88 ? 0.752 -4.125 2.422 1.00 93.38 88 SER A N 1
ATOM 657 C CA . SER A 1 88 ? 2.079 -3.608 2.783 1.00 93.38 88 SER A CA 1
ATOM 658 C C . SER A 1 88 ? 3.184 -4.644 2.549 1.00 93.38 88 SER A C 1
ATOM 660 O O . SER A 1 88 ? 4.248 -4.301 2.038 1.00 93.38 88 SER A O 1
ATOM 662 N N . GLN A 1 89 ? 2.921 -5.926 2.809 1.00 93.50 89 GLN A N 1
ATOM 663 C CA . GLN A 1 89 ? 3.856 -7.014 2.505 1.00 93.50 89 GLN A CA 1
ATOM 664 C C . GLN A 1 89 ? 4.103 -7.139 0.998 1.00 93.50 89 GLN A C 1
ATOM 666 O O . GLN A 1 89 ? 5.251 -7.210 0.550 1.00 93.50 89 GLN A O 1
ATOM 671 N N . SER A 1 90 ? 3.031 -7.089 0.201 1.00 93.88 90 SER A N 1
ATOM 672 C CA . SER A 1 90 ? 3.125 -7.079 -1.263 1.00 93.88 90 SER A CA 1
ATOM 673 C C . SER A 1 90 ? 3.908 -5.863 -1.764 1.00 93.88 90 SER A C 1
ATOM 675 O O . SER A 1 90 ? 4.750 -5.985 -2.651 1.00 93.88 90 SER A O 1
ATOM 677 N N . LEU A 1 91 ? 3.690 -4.697 -1.155 1.00 93.94 91 LEU A N 1
ATOM 678 C CA . LEU A 1 91 ? 4.417 -3.468 -1.455 1.00 93.94 91 LEU A CA 1
ATOM 679 C C . LEU A 1 91 ? 5.902 -3.558 -1.087 1.00 93.94 91 LEU A C 1
ATOM 681 O O . LEU A 1 91 ? 6.742 -3.122 -1.869 1.00 93.94 91 LEU A O 1
ATOM 685 N N . SER A 1 92 ? 6.239 -4.154 0.057 1.00 93.50 92 SER A N 1
ATOM 686 C CA . SER A 1 92 ? 7.629 -4.413 0.445 1.00 93.50 92 SER A CA 1
ATOM 687 C C . SER A 1 92 ? 8.336 -5.230 -0.633 1.00 93.50 92 SER A C 1
ATOM 689 O O . SER A 1 92 ? 9.399 -4.838 -1.112 1.00 93.50 92 SER A O 1
ATOM 691 N N . PHE A 1 93 ? 7.688 -6.296 -1.116 1.00 93.50 93 PHE A N 1
ATOM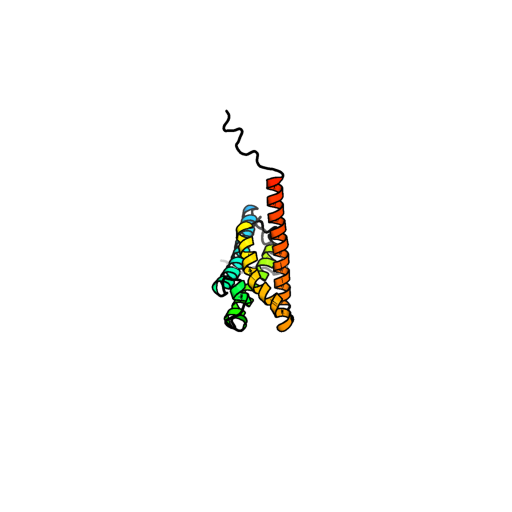 692 C CA . PHE A 1 93 ? 8.206 -7.091 -2.224 1.00 93.50 93 PHE A CA 1
ATOM 693 C C . PHE A 1 93 ? 8.354 -6.268 -3.513 1.00 93.50 93 PHE A C 1
ATOM 695 O O . PHE A 1 93 ? 9.419 -6.311 -4.128 1.00 93.50 93 PHE A O 1
ATOM 702 N N . ILE A 1 94 ? 7.360 -5.453 -3.888 1.00 93.69 94 ILE A N 1
ATOM 703 C CA . ILE A 1 94 ? 7.457 -4.540 -5.043 1.00 93.69 94 ILE A CA 1
ATOM 704 C C . ILE A 1 94 ? 8.693 -3.640 -4.925 1.00 93.69 94 ILE A C 1
ATOM 706 O O . ILE A 1 94 ? 9.464 -3.546 -5.873 1.00 93.69 94 ILE A O 1
ATOM 710 N N . LEU A 1 95 ? 8.942 -3.039 -3.758 1.00 90.81 95 LEU A N 1
ATOM 711 C CA . LEU A 1 95 ? 10.086 -2.148 -3.545 1.00 90.81 95 LEU A CA 1
ATOM 712 C C . LEU A 1 95 ? 11.453 -2.845 -3.650 1.00 90.81 95 LEU A C 1
ATOM 714 O O . LEU A 1 95 ? 12.458 -2.141 -3.800 1.00 90.81 95 LEU A O 1
ATOM 718 N N . THR A 1 96 ? 11.505 -4.181 -3.559 1.00 91.69 96 THR A N 1
ATOM 719 C CA . THR A 1 96 ? 12.733 -4.967 -3.791 1.00 91.69 96 THR A CA 1
ATOM 720 C C . THR A 1 96 ? 13.012 -5.211 -5.272 1.00 91.69 96 THR A C 1
ATOM 722 O O . THR A 1 96 ? 14.176 -5.265 -5.659 1.00 91.69 96 THR A O 1
ATOM 725 N N . ILE A 1 97 ? 11.967 -5.337 -6.098 1.00 91.25 97 ILE A N 1
ATOM 726 C CA . ILE A 1 97 ? 12.088 -5.661 -7.530 1.00 91.25 97 ILE A CA 1
ATOM 727 C C . ILE A 1 97 ? 11.946 -4.435 -8.447 1.00 91.25 97 ILE A C 1
ATOM 729 O O . ILE A 1 97 ? 12.494 -4.436 -9.543 1.00 91.25 97 ILE A O 1
ATOM 733 N N . ASP A 1 98 ? 11.246 -3.389 -8.004 1.00 90.56 98 ASP A N 1
ATOM 734 C CA . ASP A 1 98 ? 11.058 -2.107 -8.695 1.00 90.56 98 ASP A CA 1
ATOM 735 C C . ASP A 1 98 ? 11.108 -0.953 -7.675 1.00 90.56 98 ASP A C 1
ATOM 737 O O . ASP A 1 98 ? 10.079 -0.418 -7.247 1.00 90.56 98 ASP A O 1
ATOM 741 N N . PRO A 1 99 ? 12.315 -0.561 -7.227 1.00 86.50 99 PRO A N 1
ATOM 742 C CA . PRO A 1 99 ? 12.477 0.432 -6.171 1.00 86.50 99 PRO A CA 1
ATOM 743 C C . PRO A 1 99 ? 12.000 1.833 -6.567 1.00 86.50 99 PRO A C 1
ATOM 745 O O . PRO A 1 99 ? 11.639 2.607 -5.683 1.00 86.50 99 PRO A O 1
ATOM 748 N N . GLU A 1 100 ? 11.976 2.142 -7.865 1.00 83.94 100 GLU A N 1
ATOM 749 C CA . GLU A 1 100 ? 11.520 3.420 -8.428 1.00 83.94 100 GLU A CA 1
ATOM 750 C C . GLU A 1 100 ? 10.037 3.383 -8.842 1.00 83.94 100 GLU A C 1
ATOM 752 O O . GLU A 1 100 ? 9.538 4.330 -9.459 1.00 83.94 100 GLU A O 1
ATOM 757 N N . LEU A 1 101 ? 9.323 2.291 -8.539 1.00 86.62 101 LEU A N 1
ATOM 758 C CA . LEU A 1 101 ? 7.909 2.084 -8.861 1.00 86.62 101 LEU A CA 1
ATOM 759 C C . LEU A 1 101 ? 7.572 2.414 -10.327 1.00 86.62 101 LEU A C 1
ATOM 761 O O . LEU A 1 101 ? 6.569 3.069 -10.615 1.00 86.62 101 LEU A O 1
ATOM 765 N N . SER A 1 102 ? 8.459 2.059 -11.254 1.00 83.94 102 SER A N 1
ATOM 766 C CA . SER A 1 102 ? 8.433 2.395 -12.681 1.00 83.94 102 SER A CA 1
ATOM 767 C C . SER A 1 102 ? 7.367 1.688 -13.499 1.00 83.94 102 SER A C 1
ATOM 769 O O . SER A 1 102 ? 6.887 2.273 -14.468 1.00 83.94 102 SER A O 1
ATOM 771 N N . PHE A 1 103 ? 6.931 0.505 -13.080 1.00 82.50 103 PHE A N 1
ATOM 772 C CA . PHE A 1 103 ? 6.041 -0.322 -13.884 1.00 82.50 103 PHE A CA 1
ATOM 773 C C . PHE A 1 103 ? 4.637 0.284 -14.093 1.00 82.50 103 PHE A C 1
ATOM 775 O O . PHE A 1 103 ? 4.116 0.247 -15.205 1.00 82.50 103 PHE A O 1
ATOM 782 N N . MET A 1 104 ? 4.023 0.877 -13.057 1.00 79.75 104 MET A N 1
ATOM 783 C CA . MET A 1 104 ? 2.671 1.476 -13.129 1.00 79.75 104 MET A CA 1
ATOM 784 C C . MET A 1 104 ? 2.520 2.742 -12.271 1.00 79.75 104 MET A C 1
ATOM 786 O O . MET A 1 104 ? 1.536 2.903 -11.555 1.00 79.75 104 MET A O 1
ATOM 790 N N . SER A 1 105 ? 3.488 3.658 -12.316 1.00 75.88 105 SER A N 1
ATOM 791 C CA . SER A 1 105 ? 3.624 4.742 -11.323 1.00 75.88 105 SER A CA 1
ATOM 792 C C . SER A 1 105 ? 2.369 5.595 -11.095 1.00 75.88 105 SER A C 1
ATOM 794 O O . SER A 1 105 ? 2.024 5.855 -9.947 1.00 75.88 105 SER A O 1
ATOM 796 N N . TYR A 1 106 ? 1.676 6.018 -12.160 1.00 75.62 106 TYR A N 1
ATOM 797 C CA . TYR A 1 106 ? 0.514 6.908 -12.037 1.00 75.62 106 TYR A CA 1
ATOM 798 C C . TYR A 1 106 ? -0.658 6.229 -11.318 1.00 75.62 106 TYR A C 1
ATOM 800 O O . TYR A 1 106 ? -1.134 6.713 -10.295 1.00 75.62 106 TYR A O 1
ATOM 808 N N . LEU A 1 107 ? -1.083 5.070 -11.826 1.00 81.06 107 LEU A N 1
ATOM 809 C CA . LEU A 1 107 ? -2.198 4.318 -11.259 1.00 81.06 107 LEU A CA 1
ATOM 810 C C . LEU A 1 107 ? -1.850 3.780 -9.867 1.00 81.06 107 LEU A C 1
ATOM 812 O O . LEU A 1 107 ? -2.657 3.838 -8.944 1.00 81.06 107 LEU A O 1
ATOM 816 N N . PHE A 1 108 ? -0.626 3.284 -9.711 1.00 87.00 108 PHE A N 1
ATOM 817 C CA . PHE A 1 108 ? -0.161 2.720 -8.456 1.00 87.00 108 PHE A CA 1
ATOM 818 C C . PHE A 1 108 ? -0.083 3.766 -7.348 1.00 87.00 108 PHE A C 1
ATOM 820 O O . PHE A 1 108 ? -0.420 3.452 -6.216 1.00 87.00 108 PHE A O 1
ATOM 827 N N . GLY A 1 109 ? 0.296 5.009 -7.657 1.00 85.56 109 GLY A N 1
ATOM 828 C CA . GLY A 1 109 ? 0.337 6.083 -6.666 1.00 85.56 109 GLY A CA 1
ATOM 829 C C . GLY A 1 109 ? -1.018 6.367 -6.013 1.00 85.56 109 GLY A C 1
ATOM 830 O O . GLY A 1 109 ? -1.065 6.626 -4.813 1.00 85.56 109 GLY A O 1
ATOM 831 N N . ILE A 1 110 ? -2.112 6.258 -6.774 1.00 87.12 110 ILE A N 1
ATOM 832 C CA . ILE A 1 110 ? -3.480 6.433 -6.262 1.00 87.12 110 ILE A CA 1
ATOM 833 C C . ILE A 1 110 ? -3.829 5.300 -5.290 1.00 87.12 110 ILE A C 1
ATOM 835 O O . ILE A 1 110 ? -4.275 5.562 -4.176 1.00 87.12 110 ILE A O 1
ATOM 839 N N . TYR A 1 111 ? -3.568 4.049 -5.676 1.00 89.88 111 TYR A N 1
ATOM 840 C CA . TYR A 1 111 ? -3.839 2.894 -4.816 1.00 89.88 111 TYR A CA 1
ATOM 841 C C . TYR A 1 111 ? -2.909 2.822 -3.601 1.00 89.88 111 TYR A C 1
ATOM 843 O O . TYR A 1 111 ? -3.333 2.386 -2.537 1.00 89.88 111 TYR A O 1
ATOM 851 N N . LEU A 1 112 ? -1.671 3.303 -3.721 1.00 88.44 112 LEU A N 1
ATOM 852 C CA . LEU A 1 112 ? -0.739 3.423 -2.603 1.00 88.44 112 LEU A CA 1
ATOM 853 C C . LEU A 1 112 ? -1.290 4.375 -1.532 1.00 88.44 112 LEU A C 1
ATOM 855 O O . LEU A 1 112 ? -1.261 4.056 -0.344 1.00 88.44 112 LEU A O 1
ATOM 859 N N . LEU A 1 113 ? -1.825 5.520 -1.967 1.00 86.50 113 LEU A N 1
ATOM 860 C CA . LEU A 1 113 ? -2.475 6.487 -1.089 1.00 86.50 113 LEU A CA 1
ATOM 861 C C . LEU A 1 113 ? -3.744 5.890 -0.469 1.00 86.50 113 LEU A C 1
ATOM 863 O O . LEU A 1 113 ? -3.907 5.921 0.746 1.00 86.50 113 LEU A O 1
ATOM 867 N N . GLN A 1 114 ? -4.606 5.276 -1.274 1.00 87.00 114 GLN A N 1
ATOM 868 C CA . GLN A 1 114 ? -5.848 4.665 -0.790 1.00 87.00 114 GLN A CA 1
ATOM 869 C C . GLN A 1 114 ? -5.608 3.523 0.207 1.00 87.00 114 GLN A C 1
ATOM 871 O O . GLN A 1 114 ? -6.273 3.438 1.236 1.00 87.00 114 GLN A O 1
ATOM 876 N N . GLY A 1 115 ? -4.609 2.676 -0.041 1.00 87.50 115 GLY A N 1
ATOM 877 C CA . GLY A 1 115 ? -4.214 1.605 0.875 1.00 87.50 115 GLY A CA 1
ATOM 878 C C . GLY A 1 115 ? -3.645 2.110 2.202 1.00 87.50 115 GLY A C 1
ATOM 879 O O . GLY A 1 115 ? -3.587 1.351 3.167 1.00 87.50 115 GLY A O 1
ATOM 880 N N . SER A 1 116 ? -3.240 3.383 2.274 1.00 86.44 116 SER A N 1
ATOM 881 C CA . SER A 1 116 ? -2.680 3.975 3.489 1.00 86.44 116 SER A CA 1
ATOM 882 C C . SER A 1 116 ? -3.720 4.438 4.510 1.00 86.44 116 SER A C 1
ATOM 884 O O . SER A 1 116 ? -3.378 4.633 5.673 1.00 86.44 116 SER A O 1
ATOM 886 N N . PHE A 1 117 ? -4.998 4.529 4.132 1.00 83.69 117 PHE A N 1
ATOM 887 C CA . PHE A 1 117 ? -6.059 5.037 5.005 1.00 83.69 117 PHE A CA 1
ATOM 888 C C . PHE A 1 117 ? -6.236 4.215 6.288 1.00 83.69 117 PHE A C 1
ATOM 890 O O . PHE A 1 117 ? -6.336 4.785 7.372 1.00 83.69 117 PHE A O 1
ATOM 897 N N . ILE A 1 118 ? -6.177 2.882 6.202 1.00 83.19 118 ILE A N 1
ATOM 898 C CA . ILE A 1 118 ? -6.243 2.001 7.382 1.00 83.19 118 ILE A CA 1
ATOM 899 C C . ILE A 1 118 ? -5.052 2.221 8.325 1.00 83.19 118 ILE A C 1
ATOM 901 O O . ILE A 1 118 ? -5.203 2.161 9.543 1.00 83.19 118 ILE A O 1
ATOM 905 N N . PHE A 1 119 ? -3.871 2.536 7.788 1.00 82.75 119 PHE A N 1
ATOM 906 C CA . PHE A 1 119 ? -2.698 2.831 8.611 1.00 82.75 119 PHE A CA 1
ATOM 907 C C . PHE A 1 119 ? -2.801 4.182 9.325 1.00 82.75 119 PHE A C 1
ATOM 909 O O . PHE A 1 119 ? -2.236 4.322 10.405 1.00 82.75 119 PHE A O 1
ATOM 916 N N . LEU A 1 120 ? -3.559 5.146 8.787 1.00 80.56 120 LEU A N 1
ATOM 917 C CA . LEU A 1 120 ? -3.860 6.399 9.492 1.00 80.56 120 LEU A CA 1
ATOM 918 C C . LEU A 1 120 ? -4.708 6.142 10.744 1.00 80.56 120 LEU A C 1
ATOM 920 O O . LEU A 1 120 ? -4.403 6.690 11.800 1.00 80.56 120 LEU A O 1
ATOM 924 N N . LEU A 1 121 ? -5.704 5.250 10.657 1.00 77.38 121 LEU A N 1
ATOM 925 C CA . LEU A 1 121 ? -6.484 4.825 11.828 1.00 77.38 121 LEU A CA 1
ATOM 926 C C . LEU A 1 121 ? -5.615 4.107 12.857 1.00 77.38 121 LEU A C 1
ATOM 928 O O . LEU A 1 121 ? -5.734 4.353 14.056 1.00 77.38 121 LEU A O 1
ATOM 932 N N . PHE A 1 122 ? -4.723 3.224 12.398 1.00 77.62 122 PHE A N 1
ATOM 933 C CA . PHE A 1 122 ? -3.790 2.562 13.301 1.00 77.62 122 PHE A CA 1
ATOM 934 C C . PHE A 1 122 ? -2.847 3.547 13.975 1.00 77.62 122 PHE A C 1
ATOM 936 O O . PHE A 1 122 ? -2.624 3.415 15.169 1.00 77.62 122 PHE A O 1
ATOM 943 N N . ALA A 1 123 ? -2.326 4.543 13.262 1.00 76.19 123 ALA A N 1
ATOM 944 C CA . ALA A 1 123 ? -1.463 5.557 13.855 1.00 76.19 123 ALA A CA 1
ATOM 945 C C . ALA A 1 123 ? -2.195 6.394 14.921 1.00 76.19 123 ALA A C 1
ATOM 947 O O . ALA A 1 123 ? -1.615 6.681 15.966 1.00 76.19 123 ALA A O 1
ATOM 948 N N . ASP A 1 124 ? -3.468 6.729 14.691 1.00 74.31 124 ASP A N 1
ATOM 949 C CA . ASP A 1 124 ? -4.306 7.455 15.654 1.00 74.31 124 ASP A CA 1
ATOM 950 C C . ASP A 1 124 ? -4.623 6.620 16.912 1.00 74.31 124 ASP A C 1
ATOM 952 O O . ASP A 1 124 ? -4.606 7.124 18.036 1.00 74.31 124 ASP A O 1
ATOM 956 N N . ARG A 1 125 ? -4.851 5.309 16.744 1.00 66.62 125 ARG A N 1
ATOM 957 C CA . ARG A 1 125 ? -5.293 4.405 17.825 1.00 66.62 125 ARG A CA 1
ATOM 958 C C . ARG A 1 125 ? -4.184 3.546 18.447 1.00 66.62 125 ARG A C 1
ATOM 960 O O . ARG A 1 125 ? -4.403 2.953 19.503 1.00 66.62 125 ARG A O 1
ATOM 967 N N . MET A 1 126 ? -2.981 3.505 17.871 1.00 60.97 126 MET A N 1
ATOM 968 C CA . MET A 1 126 ? -1.795 2.821 18.419 1.00 60.97 126 MET A CA 1
ATOM 969 C C . MET A 1 126 ? -1.478 3.193 19.878 1.00 60.97 126 MET A C 1
ATOM 971 O O . MET A 1 126 ? -1.137 2.288 20.643 1.00 60.97 126 MET A O 1
ATOM 975 N N . PRO A 1 127 ? -1.648 4.457 20.326 1.00 60.81 127 PRO A N 1
ATOM 976 C CA . PRO A 1 127 ? -1.483 4.807 21.737 1.00 60.81 127 PRO A CA 1
ATOM 977 C C . PRO A 1 127 ? -2.438 4.058 22.684 1.00 60.81 127 PRO A C 1
ATOM 979 O O . PRO A 1 127 ? -2.167 3.980 23.879 1.00 60.81 127 PRO A O 1
ATOM 982 N N . GLN A 1 128 ? -3.549 3.519 22.167 1.00 59.22 128 GLN A N 1
ATOM 983 C CA . GLN A 1 128 ? -4.621 2.878 22.934 1.00 59.22 128 GLN A CA 1
ATOM 984 C C . GLN A 1 128 ? -4.614 1.341 22.815 1.00 59.22 128 GLN A C 1
ATOM 986 O O . GLN A 1 128 ? -4.962 0.665 23.780 1.00 59.22 128 GLN A O 1
ATOM 991 N N . LEU A 1 129 ? -4.219 0.780 21.661 1.00 59.94 129 LEU A N 1
ATOM 992 C CA . LEU A 1 129 ? -4.244 -0.673 21.394 1.00 59.94 129 LEU A CA 1
ATOM 993 C C . LEU A 1 129 ? -2.941 -1.418 21.756 1.00 59.94 129 LEU A C 1
ATOM 995 O O . LEU A 1 129 ? -2.943 -2.648 21.809 1.00 59.94 129 LEU A O 1
ATOM 999 N N . GLY A 1 130 ? -1.850 -0.699 22.040 1.00 60.38 130 GLY A N 1
ATOM 1000 C CA . GLY A 1 130 ? -0.534 -1.288 22.308 1.00 60.38 130 GLY A CA 1
ATOM 1001 C C . GLY A 1 130 ? 0.263 -1.599 21.032 1.00 60.38 130 GLY A C 1
ATOM 1002 O O . GLY A 1 130 ? -0.287 -1.683 19.936 1.00 60.38 130 GLY A O 1
ATOM 1003 N N . SER A 1 131 ? 1.586 -1.728 21.173 1.00 65.06 131 SER A N 1
ATOM 1004 C CA . SER A 1 131 ? 2.509 -1.943 20.045 1.00 65.06 131 SER A CA 1
ATOM 1005 C C . SER A 1 131 ? 2.263 -3.300 19.372 1.00 65.06 131 SER A C 1
ATOM 1007 O O . SER A 1 131 ? 2.197 -4.338 20.035 1.00 65.06 131 SER A O 1
ATOM 1009 N N . ASN A 1 132 ? 2.129 -3.283 18.044 1.00 77.06 132 ASN A N 1
ATOM 1010 C CA . ASN A 1 132 ? 2.047 -4.471 17.201 1.00 77.06 132 ASN A CA 1
ATOM 1011 C C . ASN A 1 132 ? 3.109 -4.359 16.102 1.00 77.06 132 ASN A C 1
ATOM 1013 O O . ASN A 1 132 ? 2.956 -3.574 15.165 1.00 77.06 132 ASN A O 1
ATOM 1017 N N . GLU A 1 133 ? 4.160 -5.172 16.210 1.00 83.00 133 GLU A N 1
ATOM 1018 C CA . GLU A 1 133 ? 5.320 -5.161 15.309 1.00 83.00 133 GLU A CA 1
ATOM 1019 C C . GLU A 1 133 ? 4.921 -5.286 13.827 1.00 83.00 133 GLU A C 1
ATOM 1021 O O . GLU A 1 133 ? 5.471 -4.598 12.968 1.00 83.00 133 GLU A O 1
ATOM 1026 N N . SER A 1 134 ? 3.898 -6.093 13.511 1.00 81.81 134 SER A N 1
ATOM 1027 C CA . SER A 1 134 ? 3.416 -6.249 12.133 1.00 81.81 134 SER A CA 1
ATOM 1028 C C . SER A 1 134 ? 2.787 -4.970 11.583 1.00 81.81 134 SER A C 1
ATOM 1030 O O . SER A 1 134 ? 2.865 -4.722 10.378 1.00 81.81 134 SER A O 1
ATOM 1032 N N . VAL A 1 135 ? 2.124 -4.184 12.431 1.00 82.81 135 VAL A N 1
ATOM 1033 C CA . VAL A 1 135 ? 1.490 -2.924 12.026 1.00 82.81 135 VAL A CA 1
ATOM 1034 C C . VAL A 1 135 ? 2.545 -1.828 11.915 1.00 82.81 135 VAL A C 1
ATOM 1036 O O . VAL A 1 135 ? 2.536 -1.083 10.940 1.00 82.81 135 VAL A O 1
ATOM 1039 N N . GLU A 1 136 ? 3.503 -1.770 12.843 1.00 84.81 136 GLU A N 1
ATOM 1040 C CA . GLU A 1 136 ? 4.634 -0.834 12.784 1.00 84.81 136 GLU A CA 1
ATOM 1041 C C . GLU A 1 136 ? 5.460 -1.031 11.505 1.00 84.81 136 GLU A C 1
ATOM 1043 O O . GLU A 1 136 ? 5.667 -0.085 10.740 1.00 84.81 136 GLU A O 1
ATOM 1048 N N . GLN A 1 137 ? 5.837 -2.275 11.195 1.00 88.19 137 GLN A N 1
ATOM 1049 C CA . GLN A 1 137 ? 6.574 -2.604 9.973 1.00 88.19 137 GLN A CA 1
ATOM 1050 C C . GLN A 1 137 ? 5.778 -2.267 8.701 1.00 88.19 137 GLN A C 1
ATOM 1052 O O . GLN A 1 137 ? 6.340 -1.821 7.689 1.00 88.19 137 GL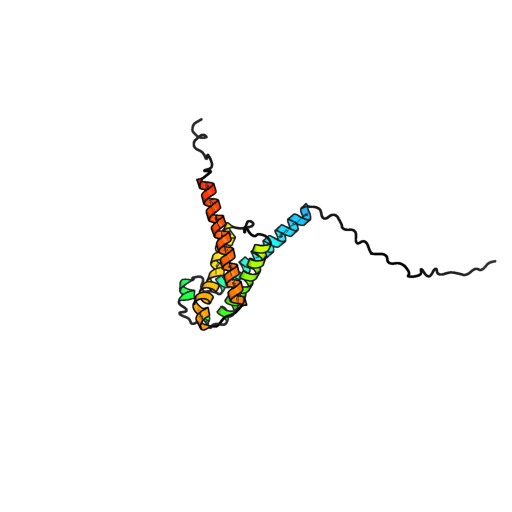N A O 1
ATOM 1057 N N . ALA A 1 138 ? 4.460 -2.473 8.733 1.00 87.56 138 ALA A N 1
ATOM 1058 C CA . ALA A 1 138 ? 3.577 -2.114 7.635 1.00 87.56 138 ALA A CA 1
ATOM 1059 C C . ALA A 1 138 ? 3.527 -0.590 7.428 1.00 87.56 138 ALA A C 1
ATOM 1061 O O . ALA A 1 138 ? 3.704 -0.128 6.296 1.00 87.56 138 ALA A O 1
ATOM 1062 N N . CYS A 1 139 ? 3.384 0.186 8.506 1.00 85.69 139 CYS A N 1
ATOM 1063 C CA . CYS A 1 139 ? 3.432 1.647 8.479 1.00 85.69 139 CYS A CA 1
ATOM 1064 C C . CYS A 1 139 ? 4.758 2.158 7.897 1.00 85.69 139 CYS A C 1
ATOM 1066 O O . CYS A 1 139 ? 4.746 2.963 6.965 1.00 85.69 139 CYS A O 1
ATOM 1068 N N . GLU A 1 140 ? 5.905 1.646 8.356 1.00 89.00 140 GLU A N 1
ATOM 1069 C CA . GLU A 1 140 ? 7.216 2.033 7.813 1.00 89.00 140 GLU A CA 1
ATOM 1070 C C . GLU A 1 140 ? 7.348 1.748 6.313 1.00 89.00 140 GLU A C 1
ATOM 1072 O O . GLU A 1 140 ? 7.905 2.545 5.551 1.00 89.00 140 GLU A O 1
ATOM 1077 N N . THR A 1 141 ? 6.844 0.595 5.869 1.00 90.38 141 THR A N 1
ATOM 1078 C CA . THR A 1 141 ? 6.882 0.201 4.457 1.00 90.38 141 THR A CA 1
ATOM 1079 C C . THR A 1 141 ? 6.075 1.167 3.592 1.00 90.38 141 THR A C 1
ATOM 1081 O O . THR A 1 141 ? 6.543 1.583 2.529 1.00 90.38 141 THR A O 1
ATOM 1084 N N . ILE A 1 142 ? 4.895 1.568 4.066 1.00 88.75 142 ILE A N 1
ATOM 1085 C CA . ILE A 1 142 ? 4.007 2.514 3.382 1.00 88.75 142 ILE A CA 1
ATOM 1086 C C . ILE A 1 142 ? 4.623 3.915 3.324 1.00 88.75 142 ILE A C 1
ATOM 1088 O O . ILE A 1 142 ? 4.591 4.540 2.260 1.00 88.75 142 ILE A O 1
ATOM 1092 N N . ILE A 1 143 ? 5.231 4.386 4.419 1.00 88.75 143 ILE A N 1
ATOM 1093 C CA . ILE A 1 143 ? 5.941 5.676 4.472 1.00 88.75 143 ILE A CA 1
ATOM 1094 C C . ILE A 1 143 ? 7.067 5.694 3.433 1.00 88.75 143 ILE A C 1
ATOM 1096 O O . ILE A 1 143 ? 7.117 6.572 2.570 1.00 88.75 143 ILE A O 1
ATOM 1100 N N . ARG A 1 144 ? 7.920 4.663 3.437 1.00 89.31 144 ARG A N 1
ATOM 1101 C CA . ARG A 1 144 ? 9.048 4.538 2.502 1.00 89.31 144 ARG A CA 1
ATOM 1102 C C . ARG A 1 144 ? 8.597 4.518 1.041 1.00 89.31 144 ARG A C 1
ATOM 1104 O O . ARG A 1 144 ? 9.272 5.073 0.172 1.00 89.31 144 ARG A O 1
ATOM 1111 N N . ALA A 1 145 ? 7.472 3.871 0.745 1.00 88.19 145 ALA A N 1
ATOM 1112 C CA . ALA A 1 145 ? 6.917 3.855 -0.602 1.00 88.19 145 ALA A CA 1
ATOM 1113 C C . ALA A 1 145 ? 6.392 5.233 -1.032 1.00 88.19 145 ALA A C 1
ATOM 1115 O O . ALA A 1 145 ? 6.651 5.656 -2.161 1.00 88.19 145 ALA A O 1
ATOM 1116 N N . HIS A 1 146 ? 5.706 5.950 -0.136 1.00 87.88 146 HIS A N 1
ATOM 1117 C CA . HIS A 1 146 ? 5.216 7.304 -0.398 1.00 87.88 146 HIS A CA 1
ATOM 1118 C C . HIS A 1 146 ? 6.359 8.274 -0.687 1.00 87.88 146 HIS A C 1
ATOM 1120 O O . HIS A 1 146 ? 6.282 9.022 -1.658 1.00 87.88 146 HIS A O 1
ATOM 1126 N N . GLU A 1 147 ? 7.449 8.223 0.079 1.00 87.62 147 GLU A N 1
ATOM 1127 C CA . GLU A 1 147 ? 8.629 9.059 -0.165 1.00 87.62 147 GLU A CA 1
ATOM 1128 C C . GLU A 1 147 ? 9.220 8.840 -1.562 1.00 87.62 147 GLU A C 1
ATOM 1130 O O . GLU A 1 147 ? 9.583 9.798 -2.249 1.00 87.62 147 GLU A O 1
ATOM 1135 N N . ARG A 1 148 ? 9.308 7.578 -2.001 1.00 85.56 148 ARG A N 1
ATOM 1136 C CA . ARG A 1 148 ? 9.812 7.217 -3.335 1.00 85.56 148 ARG A CA 1
ATOM 1137 C C . ARG A 1 148 ? 8.874 7.709 -4.431 1.00 85.56 148 ARG A C 1
ATOM 1139 O O . ARG A 1 148 ? 9.328 8.358 -5.373 1.00 85.56 148 ARG A O 1
ATOM 1146 N N . ASN A 1 149 ? 7.575 7.456 -4.280 1.00 84.44 149 ASN A N 1
ATOM 1147 C CA . ASN A 1 149 ? 6.564 7.894 -5.237 1.00 84.44 149 ASN A CA 1
ATOM 1148 C C . ASN A 1 149 ? 6.532 9.429 -5.357 1.00 84.44 149 ASN A C 1
ATOM 1150 O O . ASN A 1 149 ? 6.645 9.975 -6.453 1.00 84.44 149 ASN A O 1
ATOM 1154 N N . PHE A 1 150 ? 6.486 10.138 -4.228 1.00 84.56 150 PHE A N 1
ATOM 1155 C CA . PHE A 1 150 ? 6.486 11.599 -4.188 1.00 84.56 150 PHE A CA 1
ATOM 1156 C C . PHE A 1 150 ? 7.745 12.189 -4.830 1.00 84.56 150 PHE A C 1
ATOM 1158 O O . PHE A 1 150 ? 7.662 13.060 -5.699 1.00 84.56 150 PHE A O 1
ATOM 1165 N N . ARG A 1 151 ? 8.924 11.670 -4.464 1.00 84.88 151 ARG A N 1
ATOM 1166 C CA . ARG A 1 151 ? 10.208 12.083 -5.045 1.00 84.88 151 ARG A CA 1
ATOM 1167 C C . ARG A 1 151 ? 10.221 11.914 -6.562 1.00 84.88 151 ARG A C 1
ATOM 1169 O O . ARG A 1 151 ? 10.752 12.771 -7.269 1.00 84.88 151 ARG A O 1
ATOM 1176 N N . LYS A 1 152 ? 9.654 10.820 -7.064 1.00 83.94 152 LYS A N 1
ATOM 1177 C CA . LYS A 1 152 ? 9.560 10.551 -8.497 1.00 83.94 152 LYS A CA 1
ATOM 1178 C C . LYS A 1 152 ? 8.641 11.536 -9.209 1.00 83.94 152 LYS A C 1
ATOM 1180 O O . LYS A 1 152 ? 9.057 12.128 -10.203 1.00 83.94 152 LYS A O 1
ATOM 1185 N N . VAL A 1 153 ? 7.426 11.726 -8.696 1.00 84.31 153 VAL A N 1
ATOM 1186 C CA . VAL A 1 153 ? 6.453 12.672 -9.261 1.00 84.31 153 VAL A CA 1
ATOM 1187 C C . VAL A 1 153 ? 7.055 14.078 -9.320 1.00 84.31 153 VAL A C 1
ATOM 1189 O O . VAL A 1 153 ? 7.034 14.709 -10.375 1.00 84.31 153 VAL A O 1
ATOM 1192 N N . LEU A 1 154 ? 7.691 14.531 -8.236 1.00 84.56 154 LEU A N 1
ATOM 1193 C CA . LEU A 1 154 ? 8.332 15.844 -8.177 1.00 84.56 154 LEU A CA 1
ATOM 1194 C C . LEU A 1 154 ? 9.454 15.997 -9.214 1.00 84.56 154 LEU A C 1
ATOM 1196 O O . LEU A 1 154 ? 9.514 17.005 -9.916 1.00 84.56 154 LEU A O 1
ATOM 1200 N N . ARG A 1 155 ? 10.328 14.991 -9.355 1.00 85.12 155 ARG A N 1
ATOM 1201 C CA . ARG A 1 155 ? 11.385 15.001 -10.380 1.00 85.12 155 ARG A CA 1
ATOM 1202 C C . ARG A 1 155 ? 10.809 15.061 -11.789 1.00 85.12 155 ARG A C 1
ATOM 1204 O O . ARG A 1 155 ? 11.317 15.821 -12.603 1.00 85.12 155 ARG A O 1
ATOM 1211 N N . SER A 1 156 ? 9.749 14.304 -12.066 1.00 84.25 156 SER A N 1
ATOM 1212 C CA . SER A 1 156 ? 9.087 14.319 -13.374 1.00 84.25 156 SER A CA 1
ATOM 1213 C C . SER A 1 156 ? 8.569 15.711 -13.742 1.00 84.25 156 SER A C 1
ATOM 1215 O O . SER A 1 156 ? 8.710 16.121 -14.891 1.00 84.25 156 SER A O 1
ATOM 1217 N N . ILE A 1 157 ? 8.007 16.444 -12.775 1.00 85.44 157 ILE A N 1
ATOM 1218 C CA . ILE A 1 157 ? 7.537 17.824 -12.970 1.00 85.44 157 ILE A CA 1
ATOM 1219 C C . ILE A 1 157 ? 8.721 18.779 -13.191 1.00 85.44 157 ILE A C 1
ATOM 1221 O O . ILE A 1 157 ? 8.676 19.632 -14.070 1.00 85.44 157 ILE A O 1
ATOM 1225 N N . LEU A 1 158 ? 9.812 18.638 -12.432 1.00 86.69 158 LEU A N 1
ATOM 1226 C CA . LEU A 1 158 ? 10.995 19.485 -12.624 1.00 86.69 158 LEU A CA 1
ATOM 1227 C C . LEU A 1 158 ? 11.636 19.277 -13.999 1.00 86.69 158 LEU A C 1
ATOM 1229 O O . LEU A 1 158 ? 12.018 20.250 -14.646 1.00 86.69 158 LEU A O 1
ATOM 1233 N N . TYR A 1 159 ? 11.714 18.031 -14.473 1.00 84.19 159 TYR A N 1
ATOM 1234 C CA . TYR A 1 159 ? 12.241 17.741 -15.805 1.00 84.19 159 TYR A CA 1
ATOM 1235 C C . TYR A 1 159 ? 11.378 18.327 -16.921 1.00 84.19 159 TYR A C 1
ATOM 1237 O O . TYR A 1 159 ? 11.943 18.829 -17.892 1.00 84.19 159 TYR A O 1
ATOM 1245 N N . SER A 1 160 ? 10.046 18.303 -16.788 1.00 84.06 160 SER A N 1
ATOM 1246 C CA . SER A 1 160 ? 9.158 18.894 -17.796 1.00 84.06 160 SER A CA 1
ATOM 1247 C C . SER A 1 160 ? 9.241 20.422 -17.832 1.00 84.06 160 SER A C 1
ATOM 1249 O O . SER A 1 160 ? 9.119 21.010 -18.901 1.00 84.06 160 SER A O 1
ATOM 1251 N N . VAL A 1 161 ? 9.492 21.067 -16.688 1.00 86.31 161 VAL A N 1
ATOM 1252 C CA . VAL A 1 161 ? 9.681 22.524 -16.603 1.00 86.31 161 VAL A CA 1
ATOM 1253 C C . VAL A 1 161 ? 11.069 22.954 -17.085 1.00 86.31 161 VAL A C 1
ATOM 1255 O O . VAL A 1 161 ? 11.195 24.002 -17.709 1.00 86.31 161 VAL A O 1
ATOM 1258 N N . GLN A 1 162 ? 12.114 22.173 -16.794 1.00 83.56 162 GLN A N 1
ATOM 1259 C CA . GLN A 1 162 ? 13.491 22.495 -17.187 1.00 83.56 162 GLN A CA 1
ATOM 1260 C C . GLN A 1 162 ? 13.760 22.217 -18.669 1.00 83.56 162 GLN A C 1
ATOM 1262 O O . GLN A 1 162 ? 14.542 22.928 -19.294 1.00 83.56 162 GLN A O 1
ATOM 1267 N N . ASN A 1 163 ? 13.106 21.199 -19.225 1.00 75.19 163 ASN A N 1
ATOM 1268 C CA . ASN A 1 163 ? 13.137 20.884 -20.646 1.00 75.19 163 ASN A CA 1
ATOM 1269 C C . ASN A 1 163 ? 11.707 20.960 -21.184 1.00 75.19 163 ASN A C 1
ATOM 1271 O O . ASN A 1 163 ? 11.115 19.914 -21.471 1.00 75.19 163 ASN A O 1
ATOM 1275 N N . PRO A 1 164 ? 11.122 22.168 -21.292 1.00 67.31 164 PRO A N 1
ATOM 1276 C CA . PRO A 1 164 ? 9.854 22.299 -21.979 1.00 67.31 164 PRO A CA 1
ATOM 1277 C C . PRO A 1 164 ? 10.086 21.767 -23.390 1.00 67.31 164 PRO A C 1
ATOM 1279 O O . PRO A 1 164 ? 10.976 22.241 -24.100 1.00 67.31 164 PRO A O 1
ATOM 1282 N N . SER A 1 165 ? 9.346 20.722 -23.764 1.00 56.34 165 SER A N 1
ATOM 1283 C CA . SER A 1 165 ? 9.338 20.242 -25.142 1.00 56.34 165 SER A CA 1
ATOM 1284 C C . SER A 1 165 ? 9.159 21.460 -26.052 1.00 56.34 165 SER A C 1
ATOM 1286 O O . SER A 1 165 ? 8.253 22.259 -25.788 1.00 56.34 165 SER A O 1
ATOM 1288 N N . PRO A 1 166 ? 9.992 21.651 -27.088 1.00 55.19 166 PRO A N 1
ATOM 1289 C CA . PRO A 1 166 ? 9.713 22.645 -28.107 1.00 55.19 166 PRO A CA 1
ATOM 1290 C C . PRO A 1 166 ? 8.483 22.160 -28.881 1.00 55.19 166 PRO A C 1
ATOM 1292 O O . PRO A 1 166 ? 8.597 21.483 -29.894 1.00 55.19 166 PRO A O 1
ATOM 1295 N N . THR A 1 167 ? 7.289 22.418 -28.354 1.00 60.53 167 THR A N 1
ATOM 1296 C CA . THR A 1 167 ? 6.030 22.117 -29.035 1.00 60.53 167 THR A CA 1
ATOM 1297 C C . THR A 1 167 ? 5.482 23.376 -29.695 1.00 60.53 167 THR A C 1
ATOM 1299 O O . THR A 1 167 ? 5.169 24.366 -29.036 1.00 60.53 167 THR A O 1
ATOM 1302 N N . ASP A 1 168 ? 5.355 23.261 -31.017 1.00 52.28 168 ASP A N 1
ATOM 1303 C CA . ASP A 1 168 ? 4.168 23.635 -31.794 1.00 52.28 168 ASP A CA 1
ATOM 1304 C C . ASP A 1 168 ? 3.881 25.097 -32.150 1.00 52.28 168 ASP A C 1
ATOM 1306 O O . ASP A 1 168 ? 2.810 25.376 -32.685 1.00 52.28 168 ASP A O 1
ATOM 1310 N N . TRP A 1 169 ? 4.825 26.031 -32.002 1.00 52.72 169 TRP A N 1
ATOM 1311 C CA . TRP A 1 169 ? 4.667 27.366 -32.616 1.00 52.72 169 TRP A CA 1
ATOM 1312 C C . TRP A 1 169 ? 5.412 27.543 -33.952 1.00 52.72 169 TRP A C 1
ATOM 1314 O O . TRP A 1 169 ? 5.042 28.417 -34.732 1.00 52.72 169 TRP A O 1
ATOM 1324 N N . GLU A 1 170 ? 6.395 26.693 -34.278 1.00 49.53 170 GLU A N 1
ATOM 1325 C CA . GLU A 1 170 ? 7.161 26.796 -35.538 1.00 49.53 170 GLU A CA 1
ATOM 1326 C C . GLU A 1 170 ? 6.564 25.986 -36.708 1.00 49.53 170 GLU A C 1
ATOM 1328 O O . GLU A 1 170 ? 6.901 26.242 -37.860 1.00 49.53 170 GLU A O 1
ATOM 1333 N N . ALA A 1 171 ? 5.624 25.063 -36.462 1.00 50.72 171 ALA A N 1
ATOM 1334 C CA . ALA A 1 171 ? 4.985 24.263 -37.520 1.00 50.72 171 ALA A CA 1
ATOM 1335 C C . ALA A 1 171 ? 3.742 24.926 -38.158 1.00 50.72 171 ALA A C 1
ATOM 1337 O O . ALA A 1 171 ? 3.227 24.432 -39.158 1.00 50.72 171 ALA A O 1
ATOM 1338 N N . HIS A 1 172 ? 3.263 26.049 -37.608 1.00 52.34 172 HIS A N 1
ATOM 1339 C CA . HIS A 1 172 ? 2.084 26.776 -38.103 1.00 52.34 172 HIS A CA 1
ATOM 1340 C C . HIS A 1 172 ? 2.408 28.127 -38.767 1.00 52.34 172 HIS A C 1
ATOM 1342 O O . HIS A 1 172 ? 1.489 28.878 -39.089 1.00 52.34 172 HIS A O 1
ATOM 1348 N N . VAL A 1 173 ? 3.691 28.446 -38.980 1.00 52.81 173 VAL A N 1
ATOM 1349 C CA . VAL A 1 173 ? 4.139 29.713 -39.602 1.00 52.81 173 VAL A CA 1
ATOM 1350 C C . VAL A 1 173 ? 4.965 29.481 -40.885 1.00 52.81 173 VAL A C 1
ATOM 1352 O O . VAL A 1 173 ? 5.594 30.405 -41.393 1.00 52.81 173 VAL A O 1
ATOM 1355 N N . ALA A 1 174 ? 4.943 28.268 -41.447 1.00 41.38 174 ALA A N 1
ATOM 1356 C CA . ALA A 1 174 ? 5.514 27.978 -42.768 1.00 41.38 174 ALA A CA 1
ATOM 1357 C C . ALA A 1 174 ? 4.451 28.044 -43.873 1.00 41.38 174 ALA A C 1
ATOM 1359 O O . ALA A 1 174 ? 3.371 27.439 -43.683 1.00 41.38 174 ALA A O 1
#

Sequence (174 aa):
MSRGRGHANLCSITGSTIIQCGAVPVSSGDADDLSRVRLAKAYGTHIMHVLYVLLYGKWDTIAMLEDDDDWITSPQFAECASHAISASQSLSFILTIDPELSFMSYLFGIYLLQGSFIFLLFADRMPQLGSNESVEQACETIIRAHERNFRKVLRSILYSVQNPSPTDWEAHVA

Secondary structure (DSSP, 8-state):
--------------S------------HHHHHHHHHHHHHHHHHHHHHHHHHHHHHS-SSHHHHHH-TT-GGGSHHHHHHHHHHHHHHHHHHHHHHH-TT--SSHHHHHHHHHHHTHHHHHHHHHHHHH---HHHHHHHHHHHHHHHHHHHHHHHHHHHHHHS----SSSTT--

Foldseek 3Di:
DDDDDDDDDDDDDDDDDDPPPDPDPDDPVVVVVVLVVLLVVLLVLLLVLLVLLCVLAPVDLVCRQVCPPVCCVDVSVVSNVVSLLSSLVSLLVNCVSPVLNPPCLPVSLVSLVSSCSNLVVCVVCCVPPDDDPSSVSSNVSSVSSNVSSVVNVVVVVVVCVVCVPPDDPVVPPD

Organism: NCBI:txid1247861

pLDDT: mean 74.46, std 17.48, range [35.19, 95.31]

InterPro domains:
  IPR051439 Xylanolytic/arabinanolytic transcriptional activator XlnR/araR [PTHR47663] (32-148)

Radius of gyration: 28.75 Å; chains: 1; bounding box: 53×110×66 Å